Protein AF-F0R8J5-F1 (afdb_monomer)

Nearest PDB structures (foldseek):
  7b5h-assembly1_AM  TM=4.298E-01  e=2.338E+00  Nostoc sp. PCC 7120 = FACHB-418
  7adz-assembly1_1a  TM=3.216E-01  e=2.833E+00  Algoriphagus machipongonensis
  4hj3-assembly1_A  TM=2.477E-01  e=6.110E+00  Cereibacter sphaeroides ATCC 17025

Sequence (167 aa):
MIYVFRTEKLYTTTNTELLKKRKNYIVVDATGTKYVETGAHKVKWQGIFGYFTGMQGRVISIEYEYKDNPEPFPLQKLQELITERYPKTRWFKEESWESVDEFRQAIFACKTFEEVADILMPRPQTAGERIKKWFHPTRKELKFRIGFIVFLILYLLACYWIFGLES

Foldseek 3Di:
DEEEAADCVVVFKAFPVVQVVDDFYWYAYQQQWIWTFPHKDFDAWDDDADPDPPHHHTMTTIDTDTPPDTDRHDLVVVLVVCLVPVCVDPVVVVVPDPDSVVLSVQSVPDPTSNSNNVSVDDDPQDPVNVVVCVVVPDPVVVVVVVVVVVVVVVVVVVVCVVPVVVD

Secondary structure (DSSP, 8-state):
-EEEES-GGGGSEEEHHHHHH----EEEETTSEEEEEEEEEEEEE-SSTT-STT--S-EEEEEEEE-S--EEPPHHHHHHHHHHHGGGSHHHHHTT-S-HHHHHHHHHH--SHHHHHHHHSPP---HHHHHHHHHS--HHHHHHHHHHHHHHHHHHHHHHHHHSS--

Organism: Phocaeicola salanitronis (strain DSM 18170 / JCM 13657 / CCUG 60908 / BL78) (NCBI:txid667015)

pLDDT: mean 71.12, std 13.35, range [38.59, 90.06]

Structure (mmCIF, N/CA/C/O backbone):
data_AF-F0R8J5-F1
#
_entry.id   AF-F0R8J5-F1
#
loop_
_atom_site.group_PDB
_atom_site.id
_atom_site.type_symbol
_atom_site.label_atom_id
_atom_site.label_alt_id
_atom_site.label_comp_id
_atom_site.label_asym_id
_atom_site.label_entity_id
_atom_site.label_seq_id
_atom_site.pdbx_PDB_ins_code
_atom_site.Cartn_x
_atom_site.Cartn_y
_atom_site.Cartn_z
_atom_site.occupancy
_atom_site.B_iso_or_equiv
_atom_site.auth_seq_id
_atom_site.auth_comp_id
_atom_site.auth_asym_id
_atom_site.auth_atom_id
_atom_site.pdbx_PDB_model_num
ATOM 1 N N . MET A 1 1 ? -0.312 -8.571 6.432 1.00 58.50 1 MET A N 1
ATOM 2 C CA . MET A 1 1 ? -0.006 -7.135 6.197 1.00 58.50 1 MET A CA 1
ATOM 3 C C . MET A 1 1 ? -1.334 -6.403 6.042 1.00 58.50 1 MET A C 1
ATOM 5 O O . MET A 1 1 ? -2.274 -7.056 5.604 1.00 58.50 1 MET A O 1
ATOM 9 N N . ILE A 1 2 ? -1.434 -5.124 6.416 1.00 61.53 2 ILE A N 1
ATOM 10 C CA . ILE A 1 2 ? -2.642 -4.324 6.151 1.00 61.53 2 ILE A CA 1
ATOM 11 C C . ILE A 1 2 ? -2.388 -3.519 4.888 1.00 61.53 2 ILE A C 1
ATOM 13 O O . ILE A 1 2 ? -1.358 -2.854 4.798 1.00 61.53 2 ILE A O 1
ATOM 17 N N . TYR A 1 3 ? -3.281 -3.647 3.915 1.00 63.25 3 TYR A N 1
ATOM 18 C CA . TYR A 1 3 ? -3.232 -2.892 2.670 1.00 63.25 3 TYR A CA 1
ATOM 19 C C . TYR A 1 3 ? -4.483 -2.032 2.567 1.00 63.25 3 TYR A C 1
ATOM 21 O O . TYR A 1 3 ? -5.592 -2.536 2.733 1.00 63.25 3 TYR A O 1
ATOM 29 N N . VAL A 1 4 ? -4.280 -0.748 2.289 1.00 59.09 4 VAL A N 1
ATOM 30 C CA . VAL A 1 4 ? -5.355 0.201 2.004 1.00 59.09 4 VAL A CA 1
ATOM 31 C C . VAL A 1 4 ? -5.345 0.465 0.510 1.00 59.09 4 VAL A C 1
ATOM 33 O O . VAL A 1 4 ? -4.276 0.747 -0.039 1.00 59.09 4 VAL A O 1
ATOM 36 N N . PHE A 1 5 ? -6.495 0.354 -0.161 1.00 62.06 5 PHE A N 1
ATOM 37 C CA . PHE A 1 5 ? -6.582 0.752 -1.563 1.00 62.06 5 PHE A CA 1
ATOM 38 C C . PHE A 1 5 ? -7.826 1.563 -1.931 1.00 62.06 5 PHE A C 1
ATOM 40 O O . PHE A 1 5 ? -8.908 1.375 -1.391 1.00 62.06 5 PHE A O 1
ATOM 47 N N . ARG A 1 6 ? -7.645 2.445 -2.921 1.00 46.88 6 ARG A N 1
ATOM 48 C CA . ARG A 1 6 ? -8.650 3.334 -3.504 1.00 46.88 6 ARG A CA 1
ATOM 49 C C . ARG A 1 6 ? -9.495 2.661 -4.584 1.00 46.88 6 ARG A C 1
ATOM 51 O O . ARG A 1 6 ? -10.665 2.981 -4.744 1.00 46.88 6 ARG A O 1
ATOM 58 N N . THR A 1 7 ? -8.919 1.744 -5.362 1.00 44.69 7 THR A N 1
ATOM 59 C CA . THR A 1 7 ? -9.641 1.038 -6.433 1.00 44.69 7 THR A CA 1
ATOM 60 C C . THR A 1 7 ? -9.068 -0.363 -6.621 1.00 44.69 7 THR A C 1
ATOM 62 O O . THR A 1 7 ? -7.860 -0.519 -6.803 1.00 44.69 7 THR A O 1
ATOM 65 N N . GLU A 1 8 ? -9.941 -1.372 -6.635 1.00 48.72 8 GLU A N 1
ATOM 66 C CA . GLU A 1 8 ? -9.607 -2.804 -6.745 1.00 48.72 8 GLU A CA 1
ATOM 67 C C . GLU A 1 8 ? -8.687 -3.121 -7.939 1.00 48.72 8 GLU A C 1
ATOM 69 O O . GLU A 1 8 ? -7.794 -3.964 -7.863 1.00 48.72 8 GLU A O 1
ATOM 74 N N . LYS A 1 9 ? -8.824 -2.352 -9.028 1.00 43.41 9 LYS A N 1
ATOM 75 C CA . LYS A 1 9 ? -8.068 -2.509 -10.278 1.00 43.41 9 LYS A CA 1
ATOM 76 C C . LYS A 1 9 ? -6.545 -2.468 -10.087 1.00 43.41 9 LYS A C 1
ATOM 78 O O . LYS A 1 9 ? -5.836 -3.184 -10.793 1.00 43.41 9 LYS A O 1
ATOM 83 N N . LEU A 1 10 ? -6.043 -1.692 -9.120 1.00 48.47 10 LEU A N 1
ATOM 84 C CA . LEU A 1 10 ? -4.608 -1.591 -8.804 1.00 48.47 10 LEU A CA 1
ATOM 85 C C . LEU A 1 10 ? -4.061 -2.831 -8.078 1.00 48.47 10 LEU A C 1
ATOM 87 O O . LEU A 1 10 ? -2.849 -3.029 -8.036 1.00 48.47 10 LEU A O 1
ATOM 91 N N . TYR A 1 11 ? -4.937 -3.677 -7.534 1.00 58.94 11 TYR A N 1
ATOM 92 C CA . TYR A 1 11 ? -4.568 -4.868 -6.770 1.00 58.94 11 TYR A CA 1
ATOM 93 C C . TYR A 1 11 ? -4.552 -6.149 -7.616 1.00 58.94 11 TYR A C 1
ATOM 95 O O . TYR A 1 11 ? -4.054 -7.180 -7.169 1.00 58.94 11 TYR A O 1
ATOM 103 N N . THR A 1 12 ? -5.047 -6.083 -8.855 1.00 62.44 12 THR A N 1
ATOM 104 C CA . THR A 1 12 ? -5.226 -7.245 -9.745 1.00 62.44 12 THR A CA 1
ATOM 105 C C . THR A 1 12 ? -3.934 -7.781 -10.362 1.00 62.44 12 THR A C 1
ATOM 107 O O . THR A 1 12 ? -3.980 -8.797 -11.049 1.00 62.44 12 THR A O 1
ATOM 110 N N . THR A 1 13 ? -2.782 -7.146 -10.120 1.00 63.78 13 THR A N 1
ATOM 111 C CA . THR A 1 13 ? -1.496 -7.504 -10.735 1.00 63.78 13 THR A CA 1
ATOM 112 C C . THR A 1 13 ? -0.398 -7.663 -9.681 1.00 63.78 13 THR A C 1
ATOM 114 O O . THR A 1 13 ? -0.152 -6.765 -8.880 1.00 63.78 13 THR A O 1
ATOM 117 N N . THR A 1 14 ? 0.308 -8.796 -9.687 1.00 67.44 14 THR A N 1
ATOM 118 C CA . THR A 1 14 ? 1.494 -9.031 -8.837 1.00 67.44 14 THR A CA 1
ATOM 119 C C . THR A 1 14 ? 2.463 -10.010 -9.513 1.00 67.44 14 THR A C 1
ATOM 121 O O . THR A 1 14 ? 2.280 -10.329 -10.685 1.00 67.44 14 THR A O 1
ATOM 124 N N . ASN A 1 15 ? 3.511 -10.489 -8.834 1.00 69.38 15 ASN A N 1
ATOM 125 C CA . ASN A 1 15 ? 4.411 -11.518 -9.367 1.00 69.38 15 ASN A CA 1
ATOM 126 C C . ASN A 1 15 ? 4.189 -12.900 -8.714 1.00 69.38 15 ASN A C 1
ATOM 128 O O . ASN A 1 15 ? 3.593 -13.050 -7.644 1.00 69.38 15 ASN A O 1
ATOM 132 N N . THR A 1 16 ? 4.732 -13.939 -9.344 1.00 69.81 16 THR A N 1
ATOM 133 C CA . THR A 1 16 ? 4.629 -15.320 -8.841 1.00 69.81 16 THR A CA 1
ATOM 134 C C . THR A 1 16 ? 5.299 -15.552 -7.482 1.00 69.81 16 THR A C 1
ATOM 136 O O . THR A 1 16 ? 4.926 -16.484 -6.775 1.00 69.81 16 THR A O 1
ATOM 139 N N . GLU A 1 17 ? 6.302 -14.753 -7.107 1.00 71.06 17 GLU A N 1
ATOM 140 C CA . GLU A 1 17 ? 7.015 -14.921 -5.833 1.00 71.06 17 GLU A CA 1
ATOM 141 C C . GLU A 1 17 ? 6.262 -14.323 -4.642 1.00 71.06 17 GLU A C 1
ATOM 143 O O . GLU A 1 17 ? 6.206 -14.937 -3.575 1.00 71.06 17 GLU A O 1
ATOM 148 N N . LEU A 1 18 ? 5.667 -13.144 -4.822 1.00 71.69 18 LEU A N 1
ATOM 149 C CA . LEU A 1 18 ? 4.861 -12.462 -3.816 1.00 71.69 18 LEU A CA 1
ATOM 150 C C . LEU A 1 18 ? 3.591 -13.255 -3.535 1.00 71.69 18 LEU A C 1
ATOM 152 O O . LEU A 1 18 ? 3.240 -13.398 -2.368 1.00 71.69 18 LEU A O 1
ATOM 156 N N . LEU A 1 19 ? 2.978 -13.860 -4.562 1.00 74.88 19 LEU A N 1
ATOM 157 C CA . LEU A 1 19 ? 1.834 -14.754 -4.376 1.00 74.88 19 LEU A CA 1
ATOM 158 C C . LEU A 1 19 ? 2.159 -15.920 -3.426 1.00 74.88 19 LEU A C 1
ATOM 160 O O . LEU A 1 19 ? 1.388 -16.201 -2.517 1.00 74.88 19 LEU A O 1
ATOM 164 N N . LYS A 1 20 ? 3.334 -16.553 -3.562 1.00 73.88 20 LYS A N 1
ATOM 165 C CA . LYS A 1 20 ? 3.753 -17.667 -2.685 1.00 73.88 20 LYS A CA 1
ATOM 166 C C . LYS A 1 20 ? 4.017 -17.246 -1.238 1.00 73.88 20 LYS A C 1
ATOM 168 O O . LYS A 1 20 ? 3.861 -18.052 -0.324 1.00 73.88 20 LYS A O 1
ATOM 173 N N . LYS A 1 21 ? 4.476 -16.011 -1.024 1.00 71.06 21 LYS A N 1
ATOM 174 C CA . LYS A 1 21 ? 4.800 -15.472 0.309 1.00 71.06 21 LYS A CA 1
ATOM 175 C C . LYS A 1 21 ? 3.582 -14.862 1.011 1.00 71.06 21 LYS A C 1
ATOM 177 O O . LYS A 1 21 ? 3.676 -14.499 2.183 1.00 71.06 21 LYS A O 1
ATOM 182 N N . ARG A 1 22 ? 2.454 -14.741 0.311 1.00 68.75 22 ARG A N 1
ATOM 183 C CA . ARG A 1 22 ? 1.244 -14.092 0.807 1.00 68.75 22 ARG A CA 1
ATOM 184 C C . ARG A 1 22 ? 0.471 -15.012 1.748 1.00 68.75 22 ARG A C 1
ATOM 186 O O . ARG A 1 22 ? 0.187 -16.153 1.405 1.00 68.75 22 ARG A O 1
ATOM 193 N N . LYS A 1 23 ? 0.134 -14.515 2.940 1.00 67.00 23 LYS A N 1
ATOM 194 C CA . LYS A 1 23 ? -0.734 -15.181 3.922 1.00 67.00 23 LYS A CA 1
ATOM 195 C C . LYS A 1 23 ? -1.555 -14.150 4.696 1.00 67.00 23 LYS A C 1
ATOM 197 O O . LYS A 1 23 ? -0.97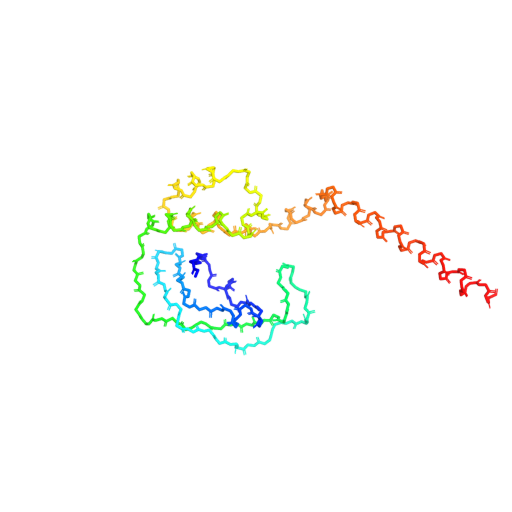4 -13.213 5.246 1.00 67.00 23 LYS A O 1
ATOM 202 N N . ASN A 1 24 ? -2.872 -14.357 4.765 1.00 66.38 24 ASN A N 1
ATOM 203 C CA . ASN A 1 24 ? -3.817 -13.683 5.668 1.00 66.38 24 ASN A CA 1
ATOM 204 C C . ASN A 1 24 ? -3.686 -12.151 5.683 1.00 66.38 24 ASN A C 1
ATOM 206 O O . ASN A 1 24 ? -3.345 -11.538 6.703 1.00 66.38 24 ASN A O 1
ATOM 210 N N . TYR A 1 25 ? -3.896 -11.523 4.530 1.00 73.31 25 TYR A N 1
ATOM 211 C CA . TYR A 1 25 ? -3.857 -10.070 4.421 1.00 73.31 25 TYR A CA 1
ATOM 212 C C . TYR A 1 25 ? -5.210 -9.493 4.829 1.00 73.31 25 TYR A C 1
ATOM 214 O O . TYR A 1 25 ? -6.266 -10.055 4.542 1.00 73.31 25 TYR A O 1
ATOM 222 N N . ILE A 1 26 ? -5.152 -8.372 5.543 1.00 74.69 26 ILE A N 1
ATOM 223 C CA . ILE A 1 26 ? -6.336 -7.583 5.863 1.00 74.69 26 ILE A CA 1
ATOM 224 C C . ILE A 1 26 ? -6.327 -6.429 4.879 1.00 74.69 26 ILE A C 1
ATOM 226 O O . ILE A 1 26 ? -5.368 -5.654 4.827 1.00 74.69 26 ILE A O 1
ATOM 230 N N . VAL A 1 27 ? -7.376 -6.354 4.085 1.00 76.00 27 VAL A N 1
ATOM 231 C CA . VAL A 1 27 ? -7.571 -5.304 3.102 1.00 76.00 27 VAL A CA 1
ATOM 232 C C . VAL A 1 27 ? -8.641 -4.379 3.648 1.00 76.00 27 VAL A C 1
ATOM 234 O O . VAL A 1 27 ? -9.684 -4.851 4.089 1.00 76.00 27 VAL A O 1
ATOM 237 N N . VAL A 1 28 ? -8.376 -3.078 3.651 1.00 77.75 28 VAL A N 1
ATOM 238 C CA . VAL A 1 28 ? -9.389 -2.073 3.980 1.00 77.75 28 VAL A CA 1
ATOM 239 C C . VAL A 1 28 ? -9.580 -1.198 2.753 1.00 77.75 28 VAL A C 1
ATOM 241 O O . VAL A 1 28 ? -8.608 -0.654 2.224 1.00 77.75 28 VAL A O 1
ATOM 244 N N . ASP A 1 29 ? -10.811 -1.115 2.264 1.00 75.69 29 ASP A N 1
ATOM 245 C CA . ASP A 1 29 ? -11.124 -0.244 1.137 1.00 75.69 29 ASP A CA 1
ATOM 246 C C . ASP A 1 29 ? -11.244 1.228 1.570 1.00 75.69 29 ASP A C 1
ATOM 248 O O . ASP A 1 29 ? -11.264 1.571 2.755 1.00 75.69 29 ASP A O 1
ATOM 252 N N . ALA A 1 30 ? -11.342 2.110 0.579 1.00 72.25 30 ALA A N 1
ATOM 253 C CA . ALA A 1 30 ? -11.557 3.541 0.771 1.00 72.25 30 ALA A CA 1
ATOM 254 C C . ALA A 1 30 ? -12.885 3.907 1.466 1.00 72.25 30 ALA A C 1
ATOM 256 O O . ALA A 1 30 ? -13.039 5.040 1.912 1.00 72.25 30 ALA A O 1
ATOM 257 N N . THR A 1 31 ? -13.832 2.975 1.589 1.00 76.06 31 THR A N 1
ATOM 258 C CA . THR A 1 31 ? -15.095 3.180 2.319 1.00 76.06 31 THR A CA 1
ATOM 259 C C . THR A 1 31 ? -14.988 2.794 3.796 1.00 76.06 31 THR A C 1
ATOM 261 O O . THR A 1 31 ? -15.898 3.072 4.575 1.00 76.06 31 THR A O 1
ATOM 264 N N . GLY A 1 32 ? -13.864 2.195 4.206 1.00 76.06 32 GLY A N 1
ATOM 265 C CA . GLY A 1 32 ? -13.655 1.676 5.556 1.00 76.06 32 GLY A CA 1
ATOM 266 C C . GLY A 1 32 ? -14.130 0.240 5.741 1.00 76.06 32 GLY A C 1
ATOM 267 O O . GLY A 1 32 ? -14.206 -0.239 6.874 1.00 76.06 32 GLY A O 1
ATOM 268 N N . THR A 1 33 ? -14.429 -0.469 4.655 1.00 81.69 33 THR A N 1
ATOM 269 C CA . THR A 1 33 ? -14.836 -1.869 4.703 1.00 81.69 33 THR A CA 1
ATOM 270 C C . THR A 1 33 ? -13.604 -2.760 4.754 1.00 81.69 33 THR A C 1
ATOM 272 O O . THR A 1 33 ? -12.704 -2.677 3.914 1.00 81.69 33 THR A O 1
ATOM 275 N N . LYS A 1 34 ? -13.548 -3.622 5.768 1.00 83.69 34 LYS A N 1
ATOM 276 C CA . LYS A 1 34 ? -12.494 -4.612 5.958 1.00 83.69 34 LYS A CA 1
ATOM 277 C C . LYS A 1 34 ? -12.878 -5.924 5.293 1.00 83.69 34 LYS A C 1
ATOM 279 O O . LYS A 1 34 ? -13.877 -6.549 5.640 1.00 83.69 34 LYS A O 1
ATOM 284 N N . TYR A 1 35 ? -11.966 -6.397 4.459 1.00 79.19 35 TYR A N 1
ATOM 285 C CA . TYR A 1 35 ? -11.980 -7.706 3.837 1.00 79.19 35 TYR A CA 1
ATOM 286 C C . TYR A 1 35 ? -10.812 -8.527 4.377 1.00 79.19 35 TYR A C 1
ATOM 288 O O . TYR A 1 35 ? -9.678 -8.051 4.507 1.00 79.19 35 TYR A O 1
ATOM 296 N N . VAL A 1 36 ? -11.091 -9.780 4.717 1.00 78.88 36 VAL A N 1
ATOM 297 C CA . VAL A 1 36 ? -10.060 -10.743 5.104 1.00 78.88 36 VAL A CA 1
ATOM 298 C C . VAL A 1 36 ? -9.821 -11.650 3.910 1.00 78.88 36 VAL A C 1
ATOM 300 O O . VAL A 1 36 ? -10.716 -12.398 3.527 1.00 78.88 36 VAL A O 1
ATOM 303 N N . GLU A 1 37 ? -8.624 -11.560 3.332 1.00 76.31 37 GLU A N 1
ATOM 304 C CA . GLU A 1 37 ? -8.198 -12.410 2.218 1.00 76.31 37 GLU A CA 1
ATOM 305 C C . GLU A 1 37 ? -8.046 -13.854 2.724 1.00 76.31 37 GLU A C 1
ATOM 307 O O . GLU A 1 37 ? -7.240 -14.121 3.624 1.00 76.31 37 GLU A O 1
ATOM 312 N N . THR A 1 38 ? -8.838 -14.773 2.171 1.00 77.81 38 THR A N 1
ATOM 313 C CA . THR A 1 38 ? -8.747 -16.221 2.428 1.00 77.81 38 THR A CA 1
ATOM 314 C C . THR A 1 38 ? -7.815 -16.904 1.443 1.00 77.81 38 THR A C 1
ATOM 316 O O . THR A 1 38 ? -7.168 -17.892 1.794 1.00 77.81 38 THR A O 1
ATOM 319 N N . GLY A 1 39 ? -7.698 -16.348 0.240 1.00 73.81 39 GLY A N 1
ATOM 320 C CA . GLY A 1 39 ? -6.884 -16.898 -0.825 1.00 73.81 39 GLY A CA 1
ATOM 321 C C . GLY A 1 39 ? -6.671 -15.901 -1.954 1.00 73.81 39 GLY A C 1
ATOM 322 O O . GLY A 1 39 ? -7.330 -14.868 -2.054 1.00 73.81 39 GLY A O 1
ATOM 323 N N . ALA A 1 40 ? -5.715 -16.231 -2.808 1.00 76.88 40 ALA A N 1
ATOM 324 C CA . ALA A 1 40 ? -5.454 -15.516 -4.039 1.00 76.88 40 ALA A CA 1
ATOM 325 C C . ALA A 1 40 ? -5.001 -16.527 -5.087 1.00 76.88 40 ALA A C 1
ATOM 327 O O . ALA A 1 40 ? -4.046 -17.279 -4.856 1.00 76.88 40 ALA A O 1
ATOM 328 N N . HIS A 1 41 ? -5.655 -16.539 -6.245 1.00 78.44 41 HIS A N 1
ATOM 329 C CA . HIS A 1 41 ? -5.305 -17.435 -7.342 1.00 78.44 41 HIS A CA 1
ATOM 330 C C . HIS A 1 41 ? -4.895 -16.660 -8.580 1.00 78.44 41 HIS A C 1
ATOM 332 O O . HIS A 1 41 ? -5.350 -15.559 -8.886 1.00 78.44 41 HIS A O 1
ATOM 338 N N . LYS A 1 42 ? -3.974 -17.268 -9.320 1.00 81.12 42 LYS A N 1
ATOM 339 C CA . LYS A 1 42 ? -3.519 -16.736 -10.593 1.00 81.12 42 LYS A CA 1
ATOM 340 C C . LYS A 1 42 ? -4.590 -16.980 -11.655 1.00 81.12 42 LYS A C 1
ATOM 342 O O . LYS A 1 42 ? -4.933 -18.128 -11.918 1.00 81.12 42 LYS A O 1
ATOM 347 N N . VAL A 1 43 ? -4.978 -15.916 -12.350 1.00 79.94 43 VAL A N 1
ATOM 348 C CA . VAL A 1 43 ? -5.970 -15.954 -13.436 1.00 79.94 43 VAL A CA 1
ATOM 349 C C . VAL A 1 43 ? -5.291 -15.985 -14.800 1.00 79.94 43 VAL A C 1
ATOM 351 O O . VAL A 1 43 ? -5.577 -16.831 -15.641 1.00 79.94 43 VAL A O 1
ATOM 354 N N . LYS A 1 44 ? -4.336 -15.077 -15.032 1.00 76.62 44 LYS A N 1
ATOM 355 C CA . LYS A 1 44 ? -3.645 -14.953 -16.326 1.00 76.62 44 LYS A CA 1
ATOM 356 C C . LYS A 1 44 ? -2.211 -14.471 -16.170 1.00 76.62 44 LYS A C 1
ATOM 358 O O . LYS A 1 44 ? -1.832 -13.889 -15.157 1.00 76.62 44 LYS A O 1
ATOM 363 N N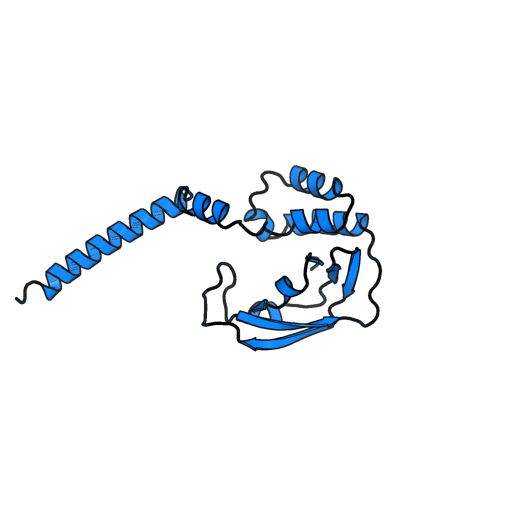 . TRP A 1 45 ? -1.399 -14.722 -17.189 1.00 70.94 45 TRP A N 1
ATOM 364 C CA . TRP A 1 45 ? -0.089 -14.089 -17.314 1.00 70.94 45 TRP A CA 1
ATOM 365 C C . TRP A 1 45 ? -0.253 -12.656 -17.823 1.00 70.94 45 TRP A C 1
ATOM 367 O O . TRP A 1 45 ? -1.061 -12.408 -18.718 1.00 70.94 45 TRP A O 1
ATOM 377 N N . GLN A 1 46 ? 0.522 -11.724 -17.275 1.00 62.78 46 GLN A N 1
ATOM 378 C CA . GLN A 1 46 ? 0.633 -10.368 -17.802 1.00 62.78 46 GLN A CA 1
ATOM 379 C C . GLN A 1 46 ? 2.087 -10.105 -18.202 1.00 62.78 46 GLN A C 1
ATOM 381 O O . GLN A 1 46 ? 2.971 -10.071 -17.359 1.00 62.78 46 GLN A O 1
ATOM 386 N N . GLY A 1 47 ? 2.330 -9.895 -19.496 1.00 56.78 47 GLY A N 1
ATOM 387 C CA . GLY A 1 47 ? 3.613 -9.409 -20.011 1.00 56.78 47 GLY A CA 1
ATOM 388 C C . GLY A 1 47 ? 4.771 -10.417 -20.064 1.00 56.78 47 GLY A C 1
ATOM 389 O O . GLY A 1 47 ? 4.657 -11.587 -19.697 1.00 56.78 47 GLY A O 1
ATOM 390 N N . ILE A 1 48 ? 5.900 -9.919 -20.575 1.00 51.41 48 ILE A N 1
ATOM 391 C CA . ILE A 1 48 ? 7.174 -10.630 -20.749 1.00 51.41 48 ILE A CA 1
ATOM 392 C C . ILE A 1 48 ? 8.026 -10.432 -19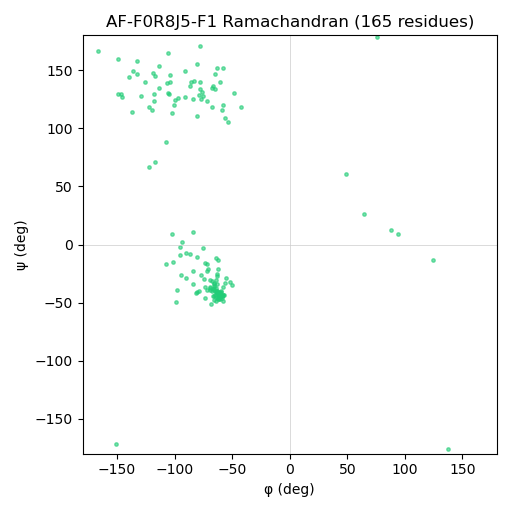.482 1.00 51.41 48 ILE A C 1
ATOM 394 O O . ILE A 1 48 ? 7.916 -9.417 -18.795 1.00 51.41 48 ILE A O 1
ATOM 398 N N . PHE A 1 49 ? 8.853 -11.426 -19.154 1.00 43.81 49 PHE A N 1
ATOM 399 C CA . PHE A 1 49 ? 9.742 -11.466 -17.989 1.00 43.81 49 PHE A CA 1
ATOM 400 C C . PHE A 1 49 ? 10.460 -10.120 -17.737 1.00 43.81 49 PHE A C 1
ATOM 402 O O . PHE A 1 49 ? 11.250 -9.678 -18.564 1.00 43.81 49 PHE A O 1
ATOM 409 N N . GLY A 1 50 ? 10.226 -9.492 -16.578 1.00 41.81 50 GLY A N 1
ATOM 410 C CA . GLY A 1 50 ? 11.158 -8.506 -16.016 1.00 41.81 50 GLY A CA 1
ATOM 411 C C . GLY A 1 50 ? 10.950 -7.015 -16.313 1.00 41.81 50 GLY A C 1
ATOM 412 O O . GLY A 1 50 ? 11.818 -6.244 -15.916 1.00 41.81 50 GLY A O 1
ATOM 413 N N . TYR A 1 51 ? 9.850 -6.562 -16.928 1.00 38.59 51 TYR A N 1
ATOM 414 C CA . TYR A 1 51 ? 9.661 -5.120 -17.187 1.00 38.59 51 TYR A CA 1
ATOM 415 C C . TYR A 1 51 ? 8.378 -4.531 -16.577 1.00 38.59 51 TYR A C 1
ATOM 417 O O . TYR A 1 51 ? 7.468 -4.087 -17.271 1.00 38.59 51 TYR A O 1
ATOM 425 N N . PHE A 1 52 ? 8.325 -4.493 -15.244 1.00 43.06 52 PHE A N 1
ATOM 426 C CA . PHE A 1 52 ? 7.561 -3.483 -14.509 1.00 43.06 52 PHE A CA 1
ATOM 427 C C . PHE A 1 52 ? 8.439 -3.012 -13.347 1.00 43.06 52 PHE A C 1
ATOM 429 O O . PHE A 1 52 ? 8.834 -3.805 -12.490 1.00 43.06 52 PHE A O 1
ATOM 436 N N . THR A 1 53 ? 8.843 -1.744 -13.389 1.00 41.75 53 THR A N 1
ATOM 437 C CA . THR A 1 53 ? 9.826 -1.136 -12.482 1.00 41.75 53 THR A CA 1
ATOM 438 C C . THR A 1 53 ? 9.432 -1.366 -11.021 1.00 41.75 53 THR A C 1
ATOM 440 O O . THR A 1 53 ? 8.504 -0.728 -10.534 1.00 41.75 53 THR A O 1
ATOM 443 N N . GLY A 1 54 ? 10.123 -2.283 -10.335 1.00 48.75 54 GLY A N 1
ATOM 444 C CA . GLY A 1 54 ? 9.977 -2.520 -8.892 1.00 48.75 54 GLY A CA 1
ATOM 445 C C . GLY A 1 54 ? 9.645 -3.954 -8.460 1.00 48.75 54 GLY A C 1
ATOM 446 O O . GLY A 1 54 ? 9.796 -4.256 -7.280 1.00 48.75 54 GLY A O 1
ATOM 447 N N . MET A 1 55 ? 9.244 -4.863 -9.362 1.00 50.81 55 MET A N 1
ATOM 448 C CA . MET A 1 55 ? 8.926 -6.256 -8.993 1.00 50.81 55 MET A CA 1
ATOM 449 C C . MET A 1 55 ? 9.780 -7.263 -9.771 1.00 50.81 55 MET A C 1
ATOM 451 O O . MET A 1 55 ? 9.716 -7.353 -10.993 1.00 50.81 55 MET A O 1
ATOM 455 N N . GLN A 1 56 ? 10.577 -8.054 -9.053 1.00 46.31 56 GLN A N 1
ATOM 456 C CA . GLN A 1 56 ? 11.438 -9.088 -9.631 1.00 46.31 56 GLN A CA 1
ATOM 457 C C . GLN A 1 56 ? 10.598 -10.345 -9.926 1.00 46.31 56 GLN A C 1
ATOM 459 O O . GLN A 1 56 ? 10.110 -10.974 -8.997 1.00 46.31 56 GLN A O 1
ATOM 464 N N . GLY A 1 57 ? 10.354 -10.707 -11.191 1.00 55.25 57 GLY A N 1
ATOM 465 C CA . GLY A 1 57 ? 9.648 -11.950 -11.557 1.00 55.25 57 GLY A CA 1
ATOM 466 C C . GLY A 1 57 ? 8.617 -11.808 -12.684 1.00 55.25 57 GLY A C 1
ATOM 467 O O . GLY A 1 57 ? 8.477 -10.752 -13.297 1.00 55.25 57 GLY A O 1
ATOM 468 N N . ARG A 1 58 ? 7.895 -12.901 -12.982 1.00 59.97 58 ARG A N 1
ATOM 469 C CA . ARG A 1 58 ? 6.818 -12.913 -13.988 1.00 59.97 58 ARG A CA 1
ATOM 470 C C . ARG A 1 58 ? 5.566 -12.257 -13.421 1.00 59.97 58 ARG A C 1
ATOM 472 O O . ARG A 1 58 ? 5.077 -12.689 -12.376 1.00 59.97 58 ARG A O 1
ATOM 479 N N . VAL A 1 59 ? 5.056 -11.258 -14.129 1.00 66.81 59 VAL A N 1
ATOM 480 C CA . VAL A 1 59 ? 3.848 -10.533 -13.745 1.00 66.81 59 VAL A CA 1
ATOM 481 C C . VAL A 1 59 ? 2.617 -11.379 -14.096 1.00 66.81 59 VAL A C 1
ATOM 483 O O . VAL A 1 59 ? 2.528 -12.015 -15.150 1.00 66.81 59 VAL A O 1
ATOM 486 N N . ILE A 1 60 ? 1.687 -11.465 -13.155 1.00 71.69 60 ILE A N 1
ATOM 487 C CA . ILE A 1 60 ? 0.467 -12.262 -13.232 1.00 71.69 60 ILE A CA 1
ATOM 488 C C . ILE A 1 60 ? -0.717 -11.416 -12.794 1.00 71.69 60 ILE A C 1
ATOM 490 O O . ILE A 1 60 ? -0.587 -10.581 -11.898 1.00 71.69 60 ILE A O 1
ATOM 494 N N . SER A 1 61 ? -1.873 -11.667 -13.401 1.00 73.75 61 SER A N 1
ATOM 495 C CA . SER A 1 61 ? -3.127 -11.197 -12.834 1.00 73.75 61 SER A CA 1
ATOM 496 C C . SER A 1 61 ? -3.653 -12.192 -11.815 1.00 73.75 61 SER A C 1
ATOM 498 O O . SER A 1 61 ? -3.582 -13.408 -12.030 1.00 73.75 61 SER A O 1
ATOM 500 N N . ILE A 1 62 ? -4.179 -11.649 -10.729 1.00 74.88 62 ILE A N 1
ATOM 501 C CA . ILE A 1 62 ? -4.685 -12.385 -9.581 1.00 74.88 62 ILE A CA 1
ATOM 502 C C . ILE A 1 62 ? -6.112 -11.952 -9.297 1.00 74.88 62 ILE A C 1
ATOM 504 O O . ILE A 1 62 ? -6.421 -10.762 -9.351 1.00 74.88 62 ILE A O 1
ATOM 508 N N . GLU A 1 63 ? -6.933 -12.935 -8.963 1.00 77.12 63 GLU A N 1
ATOM 509 C CA . GLU A 1 63 ? -8.215 -12.743 -8.303 1.00 77.12 63 GLU A CA 1
ATOM 510 C C . GLU A 1 63 ? -8.074 -13.123 -6.834 1.00 77.12 63 GLU A C 1
ATOM 512 O O . GLU A 1 63 ? -7.290 -14.005 -6.467 1.00 77.12 63 GLU A O 1
ATOM 517 N N . TYR A 1 64 ? -8.812 -12.403 -6.001 1.00 75.75 64 TYR A N 1
ATOM 518 C CA . TYR A 1 64 ? -8.791 -12.568 -4.561 1.00 75.75 64 TYR A CA 1
ATOM 519 C C . TYR A 1 64 ? -10.059 -13.251 -4.101 1.00 75.75 64 TYR A C 1
ATOM 521 O O . TYR A 1 64 ? -11.156 -12.913 -4.540 1.00 75.75 64 TYR A O 1
ATOM 529 N N . GLU A 1 65 ? -9.886 -14.167 -3.164 1.00 77.94 65 GLU A N 1
ATOM 530 C CA . GLU A 1 65 ? -10.975 -14.722 -2.389 1.00 77.94 65 GLU A CA 1
ATOM 531 C C . GLU A 1 65 ? -10.994 -14.007 -1.041 1.00 77.94 65 GLU A C 1
ATOM 533 O O . GLU A 1 65 ? -9.992 -13.954 -0.314 1.00 77.94 65 GLU A O 1
ATOM 538 N N . TYR A 1 66 ? -12.146 -13.432 -0.719 1.00 77.38 66 TYR A N 1
ATOM 539 C CA . TYR A 1 66 ? -12.396 -12.767 0.548 1.00 77.38 66 TYR A CA 1
ATOM 540 C C . TYR A 1 66 ? -13.435 -13.556 1.334 1.00 77.38 66 TYR A C 1
ATOM 542 O O . TYR A 1 66 ? -14.278 -14.236 0.757 1.00 77.38 66 TYR A O 1
ATOM 550 N N . LYS A 1 67 ? -13.404 -13.443 2.664 1.00 80.19 67 LYS A N 1
ATOM 551 C CA . LYS A 1 67 ? -14.520 -13.932 3.482 1.00 80.19 67 LYS A CA 1
ATOM 552 C C . L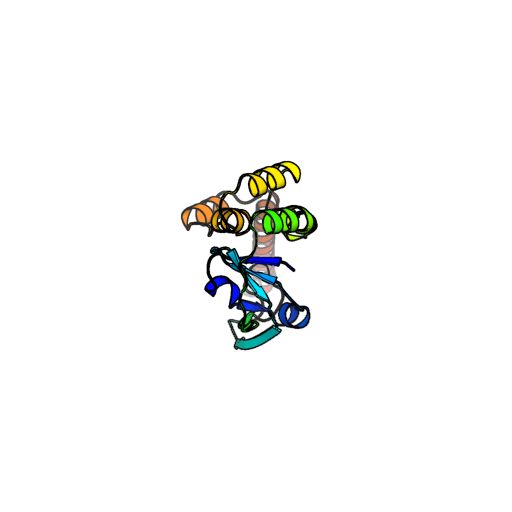YS A 1 67 ? -15.815 -13.205 3.113 1.00 80.19 67 LYS A C 1
ATOM 554 O O . LYS A 1 67 ? -15.811 -11.982 3.009 1.00 80.19 67 LYS A O 1
ATOM 559 N N . ASP A 1 68 ? -16.914 -13.954 3.071 1.00 73.38 68 ASP A N 1
ATOM 560 C CA . ASP A 1 68 ? -18.250 -13.462 2.696 1.00 73.38 68 ASP A CA 1
ATOM 561 C C . ASP A 1 68 ? -18.841 -12.404 3.648 1.00 73.38 68 ASP A C 1
ATOM 563 O O . ASP A 1 68 ? -19.823 -11.756 3.306 1.00 73.38 68 ASP A O 1
ATOM 567 N N . ASN A 1 69 ? -18.240 -12.196 4.827 1.00 77.50 69 ASN A N 1
ATOM 568 C CA . ASN A 1 69 ? -18.646 -11.170 5.791 1.00 77.50 69 ASN A CA 1
ATOM 569 C C . ASN A 1 69 ? -17.633 -10.014 5.831 1.00 77.50 69 ASN A C 1
ATOM 571 O O . ASN A 1 69 ? -16.700 -10.050 6.645 1.00 77.50 69 ASN A O 1
ATOM 575 N N . PRO A 1 70 ? -17.799 -8.988 4.977 1.00 75.94 70 PRO A N 1
ATOM 576 C CA . PRO A 1 70 ? -17.096 -7.727 5.138 1.00 75.94 70 PRO A CA 1
ATOM 577 C C . PRO A 1 70 ? -17.577 -7.012 6.406 1.00 75.94 70 PRO A C 1
ATOM 579 O O . PRO A 1 70 ? -18.771 -6.947 6.695 1.00 75.94 70 PRO A O 1
ATOM 582 N N . GLU A 1 71 ? -16.639 -6.463 7.172 1.00 83.56 71 GLU A N 1
ATOM 583 C CA . GLU A 1 71 ? -16.929 -5.764 8.429 1.00 83.56 71 GLU A CA 1
ATOM 584 C C . GLU A 1 71 ? -16.511 -4.295 8.323 1.00 83.56 71 GLU A C 1
ATOM 586 O O . GLU A 1 71 ? -15.468 -4.005 7.732 1.00 83.56 71 GLU A O 1
ATOM 591 N N . PRO A 1 72 ? -17.240 -3.350 8.939 1.00 84.06 72 PRO A N 1
ATOM 592 C CA . PRO A 1 72 ? -16.755 -1.984 9.058 1.00 84.06 72 PRO A CA 1
ATOM 593 C C . PRO A 1 72 ? -15.499 -1.951 9.937 1.00 84.06 72 PRO A C 1
ATOM 595 O O . PRO A 1 72 ? -15.440 -2.558 11.011 1.00 84.06 72 PRO A O 1
ATOM 598 N N . PHE A 1 73 ? -14.477 -1.233 9.485 1.00 83.56 73 PHE A N 1
ATOM 599 C CA . PHE A 1 73 ? -13.236 -1.045 10.220 1.00 83.56 73 PHE A CA 1
ATOM 600 C C . PHE A 1 73 ? -13.192 0.357 10.835 1.00 83.56 73 PHE A C 1
ATOM 602 O O . PHE A 1 73 ? -13.584 1.313 10.177 1.00 83.56 73 PHE A O 1
ATOM 609 N N . PRO A 1 74 ? -12.708 0.530 12.076 1.00 88.00 74 PRO A N 1
ATOM 610 C CA . PRO A 1 74 ? -12.558 1.859 12.654 1.00 88.00 74 PRO A CA 1
ATOM 611 C C . PRO A 1 74 ? -11.335 2.580 12.073 1.00 88.00 74 PRO A C 1
ATOM 613 O O . PRO A 1 74 ? -10.231 2.029 12.063 1.00 88.00 74 PRO A O 1
ATOM 616 N N . LEU A 1 75 ? -11.519 3.835 11.649 1.00 87.31 75 LEU A N 1
ATOM 617 C CA . LEU A 1 75 ? -10.465 4.654 11.034 1.00 87.31 75 LEU A CA 1
ATOM 618 C C . LEU A 1 75 ? -9.262 4.823 11.965 1.00 87.31 75 LEU A C 1
ATOM 620 O O . LEU A 1 75 ? -8.127 4.608 11.553 1.00 87.31 75 LEU A O 1
ATOM 624 N N . GLN A 1 76 ? -9.519 5.107 13.242 1.00 88.56 76 GLN A N 1
ATOM 625 C CA . GLN A 1 76 ? -8.476 5.289 14.250 1.00 88.56 76 GLN A CA 1
ATOM 626 C C . GLN A 1 76 ? -7.577 4.052 14.380 1.00 88.56 76 GLN A C 1
ATOM 628 O O . GLN A 1 76 ? -6.353 4.150 14.370 1.00 88.56 76 GLN A O 1
ATOM 633 N N . LYS A 1 77 ? -8.183 2.861 14.387 1.00 87.50 77 LYS A N 1
ATOM 634 C CA . LYS A 1 77 ? -7.447 1.594 14.442 1.00 87.50 77 LYS A CA 1
ATOM 635 C C . LYS A 1 77 ? -6.620 1.363 13.179 1.00 87.50 77 LYS A C 1
ATOM 637 O O . LYS A 1 77 ? -5.541 0.780 13.248 1.00 87.50 77 LYS A O 1
ATOM 642 N N . LEU A 1 78 ? -7.109 1.804 12.018 1.00 85.94 78 LEU A N 1
ATOM 643 C CA . LEU A 1 78 ? -6.345 1.746 10.773 1.00 85.94 78 LEU A CA 1
ATOM 644 C C . LEU A 1 78 ? -5.124 2.666 10.833 1.00 85.94 78 LEU A C 1
ATOM 646 O O . LEU A 1 78 ? -4.020 2.223 10.517 1.00 85.94 78 LEU A O 1
ATOM 650 N N . GLN A 1 79 ? -5.315 3.908 11.279 1.00 88.00 79 GLN A N 1
ATOM 651 C CA . GLN A 1 79 ? -4.251 4.899 11.434 1.00 88.00 79 GLN A CA 1
ATOM 652 C C . GLN A 1 79 ? -3.157 4.399 12.385 1.00 88.00 79 GLN A C 1
ATOM 654 O O . GLN A 1 79 ? -1.978 4.437 12.034 1.00 88.00 79 GLN A O 1
ATOM 659 N N . GLU A 1 80 ? -3.526 3.843 13.540 1.00 88.69 80 GLU A N 1
ATOM 660 C CA . GLU A 1 80 ? -2.585 3.231 14.490 1.00 88.69 80 GLU A CA 1
ATOM 661 C C . GLU A 1 80 ? -1.773 2.098 13.847 1.00 88.69 80 GLU A C 1
ATOM 663 O O . GLU A 1 80 ? -0.544 2.072 13.913 1.00 88.69 80 GLU A O 1
ATOM 668 N N . LEU A 1 81 ? -2.443 1.179 13.150 1.00 86.00 81 LEU A N 1
ATOM 669 C CA . LEU A 1 81 ? -1.772 0.039 12.528 1.00 86.00 81 LEU A CA 1
ATOM 670 C C . LEU A 1 81 ? -0.818 0.461 11.401 1.00 86.00 81 LEU A C 1
ATOM 672 O O . LEU A 1 81 ? 0.254 -0.134 11.246 1.00 86.00 81 LEU A O 1
ATOM 676 N N . ILE A 1 82 ? -1.188 1.480 10.623 1.00 84.69 82 ILE A N 1
ATOM 677 C CA . ILE A 1 82 ? -0.345 2.046 9.563 1.00 84.69 82 ILE A CA 1
ATOM 678 C C . ILE A 1 82 ? 0.862 2.753 10.173 1.00 84.69 82 ILE A C 1
ATOM 680 O O . ILE A 1 82 ? 1.996 2.458 9.799 1.00 84.69 82 ILE A O 1
ATOM 684 N N . THR A 1 83 ? 0.641 3.649 11.130 1.00 86.31 83 THR A N 1
ATOM 685 C CA . THR A 1 83 ? 1.709 4.433 11.766 1.00 86.31 83 THR A CA 1
ATOM 686 C C . THR A 1 83 ? 2.710 3.574 12.535 1.00 86.31 83 THR A C 1
ATOM 688 O O . THR A 1 83 ? 3.885 3.940 12.642 1.00 86.31 83 THR A O 1
ATOM 691 N N . GLU A 1 84 ? 2.288 2.412 13.033 1.00 86.31 84 GLU A N 1
ATOM 692 C CA . GLU A 1 84 ? 3.166 1.467 13.718 1.00 86.31 84 GLU A CA 1
ATOM 693 C C . GLU A 1 84 ? 3.975 0.584 12.750 1.00 86.31 84 GLU A C 1
ATOM 695 O O . GLU A 1 84 ? 5.158 0.306 12.985 1.00 86.31 84 GLU A O 1
ATOM 700 N N . ARG A 1 85 ? 3.345 0.103 11.669 1.00 80.38 85 ARG A N 1
ATOM 701 C CA . ARG A 1 85 ? 3.942 -0.908 10.779 1.00 80.38 85 ARG A CA 1
ATOM 702 C C . ARG A 1 85 ? 4.588 -0.327 9.529 1.00 80.38 85 ARG A C 1
ATOM 704 O O . ARG A 1 85 ? 5.639 -0.827 9.131 1.00 80.38 85 ARG A O 1
ATOM 711 N N . TYR A 1 86 ? 3.990 0.690 8.911 1.00 79.44 86 TYR A N 1
ATOM 712 C CA . TYR A 1 86 ? 4.444 1.240 7.630 1.00 79.44 86 TYR A CA 1
ATOM 713 C C . TYR A 1 86 ? 5.883 1.777 7.684 1.00 79.44 86 TYR A C 1
ATOM 715 O O . TYR A 1 86 ? 6.677 1.370 6.831 1.00 79.44 86 TYR A O 1
ATOM 723 N N . PRO A 1 87 ? 6.300 2.536 8.723 1.00 81.12 87 PRO A N 1
ATOM 724 C CA . PRO A 1 87 ? 7.675 3.036 8.821 1.00 81.12 87 PRO A CA 1
ATOM 725 C C . PRO A 1 87 ? 8.750 1.944 8.920 1.00 81.12 87 PRO A C 1
ATOM 727 O O . PRO A 1 87 ? 9.916 2.176 8.608 1.00 81.12 87 PRO A O 1
ATOM 730 N N . LYS A 1 88 ? 8.373 0.728 9.343 1.00 80.50 88 LYS A N 1
ATOM 731 C CA . LYS A 1 88 ? 9.278 -0.432 9.438 1.00 80.50 88 LYS A CA 1
ATOM 732 C C . LYS A 1 88 ? 9.487 -1.120 8.082 1.00 80.50 88 LYS A C 1
ATOM 734 O O . LYS A 1 88 ? 10.344 -1.996 7.962 1.00 80.50 88 LYS A O 1
ATOM 739 N N . THR A 1 89 ? 8.698 -0.771 7.065 1.00 71.31 89 THR A N 1
ATOM 740 C CA . THR A 1 89 ? 8.781 -1.385 5.737 1.00 71.31 89 THR A CA 1
ATOM 741 C C . THR A 1 89 ? 9.918 -0.792 4.909 1.00 71.31 89 THR A C 1
ATOM 743 O O . THR A 1 89 ? 10.341 0.346 5.099 1.00 71.31 89 THR A O 1
ATOM 746 N N . ARG A 1 90 ? 10.417 -1.569 3.940 1.00 64.75 90 ARG A N 1
ATOM 747 C CA . ARG A 1 90 ? 11.406 -1.079 2.971 1.00 64.75 90 ARG A CA 1
ATOM 748 C C . ARG A 1 90 ? 10.848 0.054 2.096 1.00 64.75 90 ARG A C 1
ATOM 750 O O . ARG A 1 90 ? 11.596 0.965 1.774 1.00 64.75 9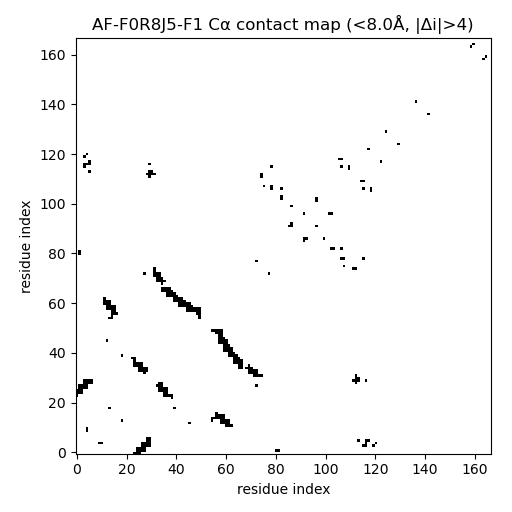0 ARG A O 1
ATOM 757 N N . TRP A 1 91 ? 9.552 0.012 1.781 1.00 64.38 91 TRP A N 1
ATOM 758 C CA . TRP A 1 91 ? 8.856 1.006 0.959 1.00 64.38 91 TRP A CA 1
ATOM 759 C C . TRP A 1 91 ? 8.913 2.410 1.563 1.00 64.38 91 TRP A C 1
ATOM 761 O O . TRP A 1 91 ? 9.219 3.356 0.849 1.00 64.38 91 TRP A O 1
ATOM 771 N N . PHE A 1 92 ? 8.775 2.533 2.888 1.00 70.00 92 PHE A N 1
ATOM 772 C CA . PHE A 1 92 ? 8.897 3.822 3.577 1.00 70.00 92 PHE A CA 1
ATOM 773 C C . PHE A 1 92 ? 10.253 4.509 3.335 1.00 70.00 92 PHE A C 1
ATOM 775 O O . PHE A 1 92 ? 10.314 5.720 3.156 1.00 70.00 92 PHE A O 1
ATOM 782 N N . LYS A 1 93 ? 11.344 3.732 3.257 1.00 62.72 93 LYS A N 1
ATOM 783 C CA . LYS A 1 93 ? 12.689 4.262 2.962 1.00 62.72 93 LYS A CA 1
ATOM 784 C C . LYS A 1 93 ? 12.850 4.724 1.510 1.00 62.72 93 LYS A C 1
ATOM 786 O O . LYS A 1 93 ? 13.770 5.482 1.219 1.00 62.72 93 LYS A O 1
ATOM 791 N N . GLU A 1 94 ? 12.012 4.232 0.602 1.00 59.06 94 GLU A N 1
ATOM 792 C CA . GLU A 1 94 ? 12.057 4.538 -0.831 1.00 59.06 94 GLU A CA 1
ATOM 793 C C . GLU A 1 94 ? 11.108 5.704 -1.196 1.00 59.06 94 GLU A C 1
ATOM 795 O O . GLU A 1 94 ? 11.388 6.449 -2.135 1.00 59.06 94 GLU A O 1
ATOM 800 N N . GLU A 1 95 ? 10.038 5.924 -0.422 1.00 59.91 95 GLU A N 1
ATOM 801 C CA . GLU A 1 95 ? 8.968 6.905 -0.690 1.00 59.91 95 GLU A CA 1
ATOM 802 C C . GLU A 1 95 ? 9.235 8.350 -0.234 1.00 59.91 95 GLU A C 1
ATOM 804 O O . GLU A 1 95 ? 8.359 9.200 -0.347 1.00 59.91 95 GLU A O 1
ATOM 809 N N . SER A 1 96 ? 10.469 8.679 0.160 1.00 56.22 96 SER A N 1
ATOM 810 C CA . SER A 1 96 ? 10.919 10.071 0.361 1.00 56.22 96 SER A CA 1
ATOM 811 C C . SER A 1 96 ? 10.215 10.851 1.491 1.00 56.22 96 SER A C 1
ATOM 813 O O . SER A 1 96 ? 10.189 12.077 1.450 1.00 56.22 96 SER A O 1
ATOM 815 N N . TRP A 1 97 ? 9.682 10.177 2.517 1.00 67.69 97 TRP A N 1
ATOM 816 C CA . TRP A 1 97 ? 9.314 10.836 3.779 1.00 67.69 97 TRP A CA 1
ATOM 817 C C . TRP A 1 97 ? 10.587 11.216 4.548 1.00 67.69 97 TRP A C 1
ATOM 819 O O . TRP A 1 97 ? 11.419 10.349 4.821 1.00 67.69 97 TRP A O 1
ATOM 829 N N . GLU A 1 98 ? 10.753 12.499 4.888 1.00 66.56 98 GLU A N 1
ATOM 830 C CA . GLU A 1 98 ? 11.949 12.993 5.592 1.00 66.56 98 GLU A CA 1
ATOM 831 C C . GLU A 1 98 ? 11.957 12.599 7.078 1.00 66.56 98 GLU A C 1
ATOM 833 O O . GLU A 1 98 ? 13.022 12.357 7.650 1.00 66.56 98 GLU A O 1
ATOM 838 N N . SER A 1 99 ? 10.774 12.449 7.689 1.00 80.12 99 SER A N 1
ATOM 839 C CA . SER A 1 99 ? 10.612 12.060 9.092 1.00 80.12 99 SER A CA 1
ATOM 840 C C . SER A 1 99 ? 9.458 11.077 9.314 1.00 80.12 99 SER A C 1
ATOM 842 O O . SER A 1 99 ? 8.394 11.156 8.698 1.00 80.12 99 SER A O 1
ATOM 844 N N . VAL A 1 100 ? 9.654 10.151 10.261 1.00 83.88 100 VAL A N 1
ATOM 845 C CA . VAL A 1 100 ? 8.600 9.237 10.737 1.00 83.88 100 VAL A CA 1
ATOM 846 C C . VAL A 1 100 ? 7.497 10.003 11.463 1.00 83.88 100 VAL A C 1
ATOM 848 O O . VAL A 1 100 ? 6.328 9.640 11.348 1.00 83.88 100 VAL A O 1
ATOM 851 N N . ASP A 1 101 ? 7.846 11.056 12.199 1.00 86.25 101 ASP A N 1
ATOM 852 C CA . ASP A 1 101 ? 6.871 11.817 12.978 1.00 86.25 101 ASP A CA 1
ATOM 853 C C . ASP A 1 101 ? 5.983 12.683 12.079 1.00 86.25 101 ASP A C 1
ATOM 855 O O . ASP A 1 101 ? 4.777 12.748 12.306 1.00 86.25 101 ASP A O 1
ATOM 859 N N . GLU A 1 102 ? 6.534 13.243 10.999 1.00 85.19 102 GLU A N 1
ATOM 860 C CA . GLU A 1 102 ? 5.747 13.937 9.969 1.00 85.19 102 GLU A CA 1
ATOM 861 C C . GLU A 1 102 ? 4.754 12.990 9.293 1.00 85.19 102 GLU A C 1
ATOM 863 O O . GLU A 1 102 ? 3.574 13.315 9.160 1.00 85.19 102 GLU A O 1
ATOM 868 N N . PHE A 1 103 ? 5.197 11.779 8.940 1.00 86.00 103 PHE A N 1
ATOM 869 C CA . PHE A 1 103 ? 4.309 10.750 8.400 1.00 86.00 103 PHE A CA 1
ATOM 870 C C . PHE A 1 103 ? 3.184 10.397 9.383 1.00 86.00 103 PHE A C 1
ATOM 872 O O . PHE A 1 103 ? 2.018 10.308 8.996 1.00 86.00 103 PHE A O 1
ATOM 879 N N . ARG A 1 104 ? 3.508 10.224 10.671 1.00 89.31 104 ARG A N 1
ATOM 880 C CA . ARG A 1 104 ? 2.507 9.934 11.709 1.00 89.31 104 ARG A CA 1
ATOM 881 C C . ARG A 1 104 ? 1.480 11.048 11.827 1.00 89.31 104 ARG A C 1
ATOM 883 O O . ARG A 1 104 ? 0.286 10.758 11.846 1.00 89.31 104 ARG A O 1
ATOM 890 N N . GLN A 1 105 ? 1.931 12.298 11.877 1.00 88.06 105 GLN A N 1
ATOM 891 C CA . GLN A 1 105 ? 1.044 13.457 11.930 1.00 88.06 105 GLN A CA 1
ATOM 892 C C . GLN A 1 105 ? 0.143 13.528 10.695 1.00 88.06 105 GLN A C 1
ATOM 894 O O . GLN A 1 105 ? -1.060 13.720 10.845 1.00 88.06 105 GLN A O 1
ATOM 899 N N . ALA A 1 106 ? 0.689 13.298 9.498 1.00 88.06 106 ALA A N 1
ATOM 900 C CA . ALA A 1 106 ? -0.085 13.291 8.260 1.00 88.06 106 ALA A CA 1
ATOM 901 C C . ALA A 1 106 ? -1.176 12.204 8.263 1.00 88.06 106 ALA A C 1
ATOM 903 O O . ALA A 1 106 ? -2.324 12.478 7.913 1.00 88.06 106 ALA A O 1
ATOM 904 N N . ILE A 1 107 ? -0.855 10.991 8.729 1.00 88.56 107 ILE A N 1
ATOM 905 C CA . ILE A 1 107 ? -1.834 9.898 8.834 1.00 88.56 107 ILE A CA 1
ATOM 906 C C . ILE A 1 107 ? -2.916 10.207 9.876 1.00 88.56 107 ILE A C 1
ATOM 908 O O . ILE A 1 107 ? -4.095 9.994 9.594 1.00 88.56 107 ILE A O 1
ATOM 912 N N . PHE A 1 108 ? -2.557 10.720 11.057 1.00 89.00 108 PHE A N 1
ATOM 913 C CA . PHE A 1 108 ? -3.537 11.066 12.098 1.00 89.00 108 PHE A CA 1
ATOM 914 C C . PHE A 1 108 ? -4.376 12.306 11.764 1.00 89.00 108 PHE A C 1
ATOM 916 O O . PHE A 1 108 ? -5.484 12.440 12.276 1.00 89.00 10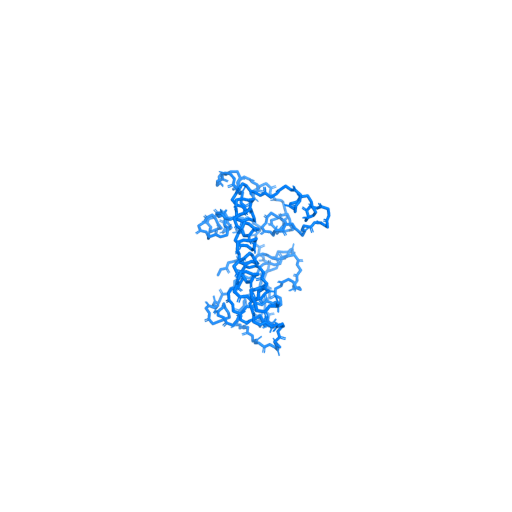8 PHE A O 1
ATOM 923 N N . ALA A 1 109 ? -3.890 13.190 10.890 1.00 90.06 109 ALA A N 1
ATOM 924 C CA . ALA A 1 109 ? -4.659 14.328 10.391 1.00 90.06 109 ALA A CA 1
ATOM 925 C C . ALA A 1 109 ? -5.779 13.920 9.415 1.00 90.06 109 ALA A C 1
ATOM 927 O O . ALA A 1 109 ? -6.692 14.713 9.178 1.00 90.06 109 ALA A O 1
ATOM 928 N N . CYS A 1 110 ? -5.730 12.699 8.869 1.00 87.25 110 CYS A N 1
ATOM 929 C CA . CYS A 1 110 ? -6.760 12.191 7.970 1.00 87.25 110 CYS A CA 1
ATOM 930 C C . CYS A 1 110 ? -8.091 11.987 8.702 1.00 87.25 110 CYS A C 1
ATOM 932 O O . CYS A 1 110 ? -8.151 11.389 9.780 1.00 87.25 110 CYS A O 1
ATOM 934 N N . LYS A 1 111 ? -9.174 12.433 8.073 1.00 89.06 111 LYS A N 1
ATOM 935 C CA . LYS A 1 111 ? -10.558 12.291 8.542 1.00 89.06 111 LYS A CA 1
ATOM 936 C C . LYS A 1 111 ? -11.305 11.173 7.826 1.00 89.06 111 LYS A C 1
ATOM 938 O O . LYS A 1 111 ? -12.364 10.759 8.293 1.00 89.06 111 LYS A O 1
ATOM 943 N N . THR A 1 112 ? -10.775 10.691 6.704 1.00 85.12 112 THR A N 1
ATOM 944 C CA . THR A 1 112 ? -11.404 9.651 5.883 1.00 85.12 112 THR A CA 1
ATOM 945 C C . THR A 1 112 ? -10.416 8.548 5.508 1.00 85.12 112 THR A C 1
ATOM 947 O O . THR A 1 112 ? -9.199 8.737 5.505 1.00 85.12 112 THR A O 1
ATOM 950 N N . PHE A 1 113 ? -10.950 7.373 5.169 1.00 81.88 113 PHE A N 1
ATOM 951 C CA . PHE A 1 113 ? -10.163 6.259 4.633 1.00 81.88 113 PHE A CA 1
ATOM 952 C C . PHE A 1 113 ? -9.537 6.593 3.273 1.00 81.88 113 PHE A C 1
ATOM 954 O O . PHE A 1 113 ? -8.444 6.118 2.973 1.00 81.88 113 PHE A O 1
ATOM 961 N N . GLU A 1 114 ? -10.195 7.436 2.476 1.00 79.62 114 GLU A N 1
ATOM 962 C CA . GLU A 1 114 ? -9.673 7.940 1.203 1.00 79.62 114 GLU A CA 1
ATOM 963 C C . GLU A 1 114 ? -8.402 8.765 1.385 1.00 79.62 114 GLU A C 1
ATOM 965 O O . GLU A 1 114 ? -7.416 8.514 0.699 1.00 79.62 114 GLU A O 1
ATOM 970 N N . GLU A 1 115 ? -8.388 9.696 2.341 1.00 82.19 115 GLU A N 1
ATOM 971 C CA . GLU A 1 115 ? -7.204 10.513 2.630 1.00 82.19 115 GLU A CA 1
ATOM 972 C C . GLU A 1 115 ? -6.025 9.641 3.079 1.00 82.19 115 GLU A C 1
ATOM 974 O O . GLU A 1 115 ? -4.898 9.821 2.615 1.00 82.19 115 GLU A O 1
ATOM 979 N N . VAL A 1 116 ? -6.292 8.627 3.910 1.00 83.88 116 VAL A N 1
ATOM 980 C CA . VAL A 1 116 ? -5.278 7.640 4.305 1.00 83.88 116 VAL A CA 1
ATOM 981 C C . VAL A 1 116 ? -4.759 6.866 3.087 1.00 83.88 116 VAL A C 1
ATOM 983 O O . VAL A 1 116 ? -3.550 6.659 2.957 1.00 83.88 116 VAL A O 1
ATOM 986 N N . ALA A 1 117 ? -5.646 6.447 2.180 1.00 78.06 117 ALA A N 1
ATOM 987 C CA . ALA A 1 117 ? -5.263 5.761 0.949 1.00 78.06 117 ALA A CA 1
ATOM 988 C C . ALA A 1 117 ? -4.418 6.658 0.030 1.00 78.06 117 ALA A C 1
ATOM 990 O O . ALA A 1 117 ? -3.446 6.179 -0.548 1.00 78.06 117 ALA A O 1
ATOM 991 N N . ASP A 1 118 ? -4.754 7.943 -0.079 1.00 76.81 118 ASP A N 1
ATOM 992 C CA . ASP A 1 118 ? -4.045 8.915 -0.916 1.00 76.81 118 ASP A CA 1
ATOM 993 C C . ASP A 1 118 ? -2.639 9.239 -0.383 1.00 76.81 118 ASP A C 1
ATOM 995 O O . ASP A 1 118 ? -1.734 9.501 -1.176 1.00 76.81 118 ASP A O 1
ATOM 999 N N . ILE A 1 119 ? -2.425 9.181 0.936 1.00 79.12 119 ILE A N 1
ATOM 1000 C CA . ILE A 1 119 ? -1.086 9.303 1.538 1.00 79.12 119 ILE A CA 1
ATOM 1001 C C . ILE A 1 119 ? -0.239 8.053 1.273 1.00 79.12 119 ILE A C 1
ATOM 1003 O O . ILE A 1 119 ? 0.966 8.162 1.045 1.00 79.12 119 ILE A O 1
ATOM 1007 N N . LEU A 1 120 ? -0.852 6.868 1.337 1.00 74.75 120 LEU A N 1
ATOM 1008 C CA . LEU A 1 120 ? -0.151 5.588 1.199 1.00 74.75 120 LEU A CA 1
ATOM 1009 C C . LEU A 1 120 ? 0.064 5.143 -0.245 1.00 74.75 120 LEU A C 1
ATOM 1011 O O . LEU A 1 120 ? 0.922 4.298 -0.500 1.00 74.75 120 LEU A O 1
ATOM 1015 N N . MET A 1 121 ? -0.735 5.636 -1.186 1.00 67.69 121 MET A N 1
ATOM 1016 C CA . MET A 1 121 ? -0.525 5.334 -2.590 1.00 67.69 121 MET A CA 1
ATOM 1017 C C . MET A 1 121 ? 0.461 6.315 -3.210 1.00 67.69 121 MET A C 1
ATOM 1019 O O . MET A 1 121 ? 0.300 7.527 -3.058 1.00 67.69 121 MET A O 1
ATOM 1023 N N . PRO A 1 122 ? 1.415 5.835 -4.026 1.00 54.66 122 PRO A N 1
ATOM 1024 C CA . PRO A 1 122 ? 2.152 6.729 -4.897 1.00 54.66 122 PRO A CA 1
ATOM 1025 C C . PRO A 1 122 ? 1.137 7.450 -5.785 1.00 54.66 122 PRO A C 1
ATOM 1027 O O . PRO A 1 122 ? 0.395 6.798 -6.531 1.00 54.66 122 PRO A O 1
ATOM 1030 N N . ARG A 1 123 ? 1.090 8.791 -5.707 1.00 48.22 123 ARG A N 1
ATOM 1031 C CA . ARG A 1 123 ? 0.246 9.586 -6.608 1.00 48.22 123 ARG A CA 1
ATOM 1032 C C . ARG A 1 123 ? 0.510 9.100 -8.032 1.00 48.22 123 ARG A C 1
ATOM 1034 O O . ARG A 1 123 ? 1.686 8.986 -8.406 1.00 48.22 123 ARG A O 1
ATOM 1041 N N . PRO A 1 124 ? -0.526 8.795 -8.832 1.00 44.12 124 PRO A N 1
ATOM 1042 C CA . PRO A 1 124 ? -0.311 8.486 -10.233 1.00 44.12 124 PRO A CA 1
ATOM 1043 C C . PRO A 1 124 ? 0.414 9.683 -10.843 1.00 44.12 124 PRO A C 1
ATOM 1045 O O . PRO A 1 124 ? -0.164 10.763 -10.945 1.00 44.12 124 PRO A O 1
ATOM 1048 N N . GLN A 1 125 ? 1.698 9.506 -11.179 1.00 46.78 125 GLN A N 1
ATOM 1049 C CA . GLN A 1 125 ? 2.490 10.590 -11.742 1.00 46.78 125 GLN A CA 1
ATOM 1050 C C . GLN A 1 125 ? 1.785 11.035 -13.010 1.00 46.78 125 GLN A C 1
ATOM 1052 O O . GLN A 1 125 ? 1.668 10.270 -13.977 1.00 46.78 125 GLN A O 1
ATOM 1057 N N . THR A 1 126 ? 1.307 12.272 -13.000 1.00 50.84 126 THR A N 1
ATOM 1058 C CA . THR A 1 126 ? 0.751 12.863 -14.211 1.00 50.84 126 THR A CA 1
ATOM 1059 C C . THR A 1 126 ? 1.833 12.849 -15.289 1.00 50.84 126 THR A C 1
ATOM 1061 O O . THR A 1 126 ? 3.032 12.881 -14.993 1.00 50.84 126 THR A O 1
ATOM 1064 N N . ALA A 1 127 ? 1.440 12.783 -16.564 1.00 49.00 127 ALA A N 1
ATOM 1065 C CA . ALA A 1 127 ? 2.404 12.796 -17.666 1.00 49.00 127 ALA A CA 1
ATOM 1066 C C . ALA A 1 127 ? 3.409 13.960 -17.523 1.00 49.00 127 ALA A C 1
ATOM 1068 O O . ALA A 1 127 ? 4.598 13.775 -17.764 1.00 49.00 127 ALA A O 1
ATOM 1069 N N . GLY A 1 128 ? 2.960 15.110 -17.005 1.00 55.66 128 GLY A N 1
ATOM 1070 C CA . GLY A 1 128 ? 3.811 16.256 -16.682 1.00 55.66 128 GLY A CA 1
ATOM 1071 C C . GLY A 1 128 ? 4.853 16.002 -15.585 1.00 55.66 128 GLY A C 1
ATOM 1072 O O . GLY A 1 128 ? 6.000 16.417 -15.735 1.00 55.66 128 GLY A O 1
ATOM 1073 N N . GLU A 1 129 ? 4.515 15.291 -14.508 1.00 57.50 129 GLU A N 1
ATOM 1074 C CA . GLU A 1 129 ? 5.475 14.923 -13.453 1.00 57.50 129 GLU A CA 1
ATOM 1075 C C . GLU A 1 129 ? 6.495 13.891 -13.944 1.00 57.50 129 GLU A C 1
ATOM 1077 O O . GLU A 1 129 ? 7.685 14.006 -13.641 1.00 57.50 129 GLU A O 1
ATOM 1082 N N . ARG A 1 130 ? 6.061 12.936 -14.779 1.00 54.12 130 ARG A N 1
ATOM 1083 C CA . ARG A 1 130 ? 6.964 11.981 -15.449 1.00 54.12 130 ARG A CA 1
ATOM 1084 C C . ARG A 1 130 ? 7.962 12.704 -16.350 1.00 54.12 130 ARG A C 1
ATOM 1086 O O . ARG A 1 130 ? 9.147 12.379 -16.335 1.00 54.12 130 ARG A O 1
ATOM 1093 N N . ILE A 1 131 ? 7.487 13.701 -17.097 1.00 59.03 131 ILE A N 1
ATOM 1094 C CA . ILE A 1 131 ? 8.314 14.551 -17.956 1.00 59.03 131 ILE A CA 1
ATOM 1095 C C . ILE A 1 131 ? 9.299 15.364 -17.105 1.00 59.03 131 ILE A C 1
ATOM 1097 O O . ILE A 1 131 ? 10.500 15.315 -17.362 1.00 59.03 131 ILE A O 1
ATOM 1101 N N . LYS A 1 132 ? 8.846 16.027 -16.033 1.00 59.44 132 LYS A N 1
ATOM 1102 C CA . LYS A 1 132 ? 9.733 16.778 -15.122 1.00 59.44 132 LYS A CA 1
ATOM 1103 C C . LYS A 1 132 ? 10.816 15.898 -14.497 1.00 59.44 132 LYS A C 1
ATOM 1105 O O . LYS A 1 132 ? 11.974 16.304 -14.472 1.00 59.44 132 LYS A O 1
ATOM 1110 N N . LYS A 1 133 ? 10.477 14.685 -14.049 1.00 59.88 133 LYS A N 1
ATOM 1111 C CA . LYS A 1 133 ? 11.449 13.722 -13.503 1.00 59.88 133 LYS A CA 1
ATOM 1112 C C . LYS A 1 133 ? 12.449 13.240 -14.560 1.00 59.88 133 LYS A C 1
ATOM 1114 O O . LYS A 1 133 ? 13.607 12.984 -14.240 1.00 59.88 133 LYS A O 1
ATOM 1119 N N . TRP A 1 134 ? 12.024 13.135 -15.819 1.00 57.22 134 TRP A N 1
ATOM 1120 C CA . TRP A 1 134 ? 12.912 12.792 -16.929 1.00 57.22 134 TRP A CA 1
ATOM 1121 C C . TRP A 1 134 ? 13.909 13.916 -17.244 1.00 57.22 134 TRP A C 1
ATOM 1123 O O . T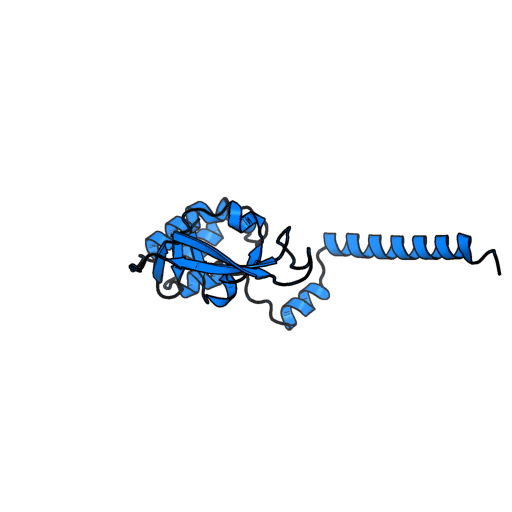RP A 1 134 ? 15.083 13.624 -17.477 1.00 57.22 134 TRP A O 1
ATOM 1133 N N . PHE A 1 135 ? 13.461 15.177 -17.183 1.00 59.19 135 PHE A N 1
ATOM 1134 C CA . PHE A 1 135 ? 14.296 16.368 -17.387 1.00 59.19 135 PHE A CA 1
ATOM 1135 C C . PHE A 1 135 ? 15.179 16.729 -16.179 1.00 59.19 135 PHE A C 1
ATOM 1137 O O . PHE A 1 135 ? 16.253 17.296 -16.368 1.00 59.19 135 PHE A O 1
ATOM 1144 N N . HIS A 1 136 ? 14.789 16.351 -14.959 1.00 57.25 136 HIS A N 1
ATOM 1145 C CA . HIS A 1 136 ? 15.581 16.530 -13.735 1.00 57.25 136 HIS A CA 1
ATOM 1146 C C . HIS A 1 136 ? 15.949 15.177 -13.098 1.00 57.25 136 HIS A C 1
ATOM 1148 O O . HIS A 1 136 ? 15.417 14.818 -12.043 1.00 57.25 136 HIS A O 1
ATOM 1154 N N . PRO A 1 137 ? 16.854 14.397 -13.719 1.00 58.28 137 PRO A N 1
ATOM 1155 C CA . PRO A 1 137 ? 17.308 13.136 -13.151 1.00 58.28 137 PRO A CA 1
ATOM 1156 C C . PRO A 1 137 ? 18.071 13.370 -11.842 1.00 58.28 137 PRO A C 1
ATOM 1158 O O . PRO A 1 137 ? 18.804 14.348 -11.679 1.00 58.28 137 PRO A O 1
ATOM 1161 N N . THR A 1 138 ? 17.951 12.431 -10.903 1.00 65.81 138 THR A N 1
ATOM 1162 C CA . THR A 1 138 ? 18.741 12.469 -9.666 1.00 65.81 138 THR A CA 1
ATOM 1163 C C . THR A 1 138 ? 20.238 12.352 -9.976 1.00 65.81 138 THR A C 1
ATOM 1165 O O . THR A 1 138 ? 20.647 11.722 -10.953 1.00 65.81 138 THR A O 1
ATOM 1168 N N . ARG A 1 139 ? 21.102 12.918 -9.119 1.00 61.97 139 ARG A N 1
ATOM 1169 C CA . ARG A 1 139 ? 22.565 12.956 -9.340 1.00 61.97 139 ARG A CA 1
ATOM 1170 C C . ARG A 1 139 ? 23.189 11.569 -9.570 1.00 61.97 139 ARG A C 1
ATOM 1172 O O . ARG A 1 139 ? 24.197 11.463 -10.262 1.00 61.97 139 ARG A O 1
ATOM 1179 N N . LYS A 1 140 ? 22.598 10.508 -9.004 1.00 64.25 140 LYS A N 1
ATOM 1180 C CA . LYS A 1 140 ? 23.007 9.109 -9.226 1.00 64.25 140 LYS A CA 1
ATOM 1181 C C . LYS A 1 140 ? 22.607 8.605 -10.615 1.00 64.25 140 LYS A C 1
ATOM 1183 O O . LYS A 1 140 ? 23.449 8.038 -11.305 1.00 64.25 140 LYS A O 1
ATOM 1188 N N . GLU A 1 141 ? 21.369 8.852 -11.043 1.00 66.12 141 GLU A N 1
ATOM 1189 C CA . GLU A 1 141 ? 20.912 8.493 -12.391 1.00 66.12 141 GLU A CA 1
ATOM 1190 C C . GLU A 1 141 ? 21.685 9.242 -13.473 1.00 66.12 141 GLU A C 1
ATOM 1192 O O . GLU A 1 141 ? 22.065 8.644 -14.474 1.00 66.12 141 GLU A O 1
ATOM 1197 N N . LEU A 1 142 ? 21.976 10.527 -13.258 1.00 71.56 142 LEU A N 1
ATOM 1198 C CA . LEU A 1 142 ? 22.763 11.320 -14.197 1.00 71.56 142 LEU A CA 1
ATOM 1199 C C . LEU A 1 142 ? 24.175 10.737 -14.375 1.00 71.56 142 LEU A C 1
ATOM 1201 O O . LEU A 1 142 ? 24.623 10.555 -15.503 1.00 71.56 142 LEU A O 1
ATOM 1205 N N . LYS A 1 143 ? 24.849 10.369 -13.275 1.00 71.44 143 LYS A N 1
ATOM 1206 C CA . LYS A 1 143 ? 26.166 9.709 -13.323 1.00 71.44 143 LYS A CA 1
ATOM 1207 C C . LYS A 1 143 ? 26.120 8.372 -14.063 1.00 71.44 143 LYS A C 1
ATOM 1209 O O . LYS A 1 143 ? 27.015 8.093 -14.854 1.00 71.44 143 LYS A O 1
ATOM 1214 N N . PHE A 1 144 ? 25.078 7.572 -13.839 1.00 71.69 144 PHE A N 1
ATOM 1215 C CA . PHE A 1 144 ? 24.898 6.297 -14.533 1.00 71.69 144 PHE A CA 1
ATOM 1216 C C . PHE A 1 144 ? 24.651 6.492 -16.036 1.00 71.69 144 PHE A C 1
ATOM 1218 O O . PHE A 1 144 ? 25.284 5.826 -16.849 1.00 71.69 144 PHE A O 1
ATOM 1225 N N . ARG A 1 145 ? 23.790 7.449 -16.415 1.00 77.38 145 ARG A N 1
ATOM 1226 C CA . ARG A 1 145 ? 23.510 7.780 -17.822 1.00 77.38 145 ARG A CA 1
ATOM 1227 C C . ARG A 1 145 ? 24.761 8.275 -18.548 1.00 77.38 145 ARG A C 1
ATOM 1229 O O . ARG A 1 145 ? 25.038 7.806 -19.645 1.00 77.38 145 ARG A O 1
ATOM 1236 N N . ILE A 1 146 ? 25.538 9.163 -17.924 1.00 80.69 146 ILE A N 1
ATOM 1237 C CA . ILE A 1 146 ? 26.814 9.638 -18.483 1.00 80.69 146 ILE A CA 1
ATOM 1238 C C . ILE A 1 146 ? 27.788 8.466 -18.651 1.00 80.69 146 ILE A C 1
ATOM 1240 O O . ILE A 1 146 ? 28.357 8.300 -19.726 1.00 80.69 146 ILE A O 1
ATOM 1244 N N . GLY A 1 147 ? 27.935 7.619 -17.628 1.00 80.00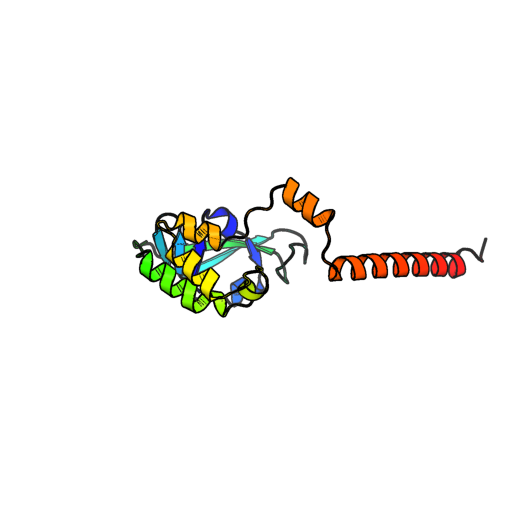 147 GLY A N 1
ATOM 1245 C CA . GLY A 1 147 ? 28.801 6.441 -17.700 1.00 80.00 147 GLY A CA 1
ATOM 1246 C C . GLY A 1 147 ? 28.398 5.471 -18.813 1.00 80.00 147 GLY A C 1
ATOM 1247 O O . GLY A 1 147 ? 29.257 4.982 -19.541 1.00 80.00 147 GLY A O 1
ATOM 1248 N N . PHE A 1 148 ? 27.097 5.248 -19.000 1.00 81.31 148 PHE A N 1
ATOM 1249 C CA . PHE A 1 148 ? 26.573 4.382 -20.055 1.00 81.31 148 PHE A CA 1
ATOM 1250 C C . PHE A 1 148 ? 26.814 4.948 -21.462 1.00 81.31 148 PHE A C 1
ATOM 1252 O O . PHE A 1 148 ? 27.189 4.202 -22.362 1.00 81.31 148 PHE A O 1
ATOM 1259 N N . ILE A 1 149 ? 26.661 6.264 -21.651 1.00 85.88 149 ILE A N 1
ATOM 1260 C CA . ILE A 1 149 ? 26.963 6.926 -22.931 1.00 85.88 149 ILE A CA 1
ATOM 1261 C C . ILE A 1 149 ? 28.457 6.821 -23.252 1.00 85.88 149 ILE A C 1
ATOM 1263 O O . ILE A 1 149 ? 28.815 6.458 -24.369 1.00 85.88 149 ILE A O 1
ATOM 1267 N N . VAL A 1 150 ? 29.333 7.082 -22.276 1.00 87.62 150 VAL A N 1
ATOM 1268 C CA . VAL A 1 150 ? 30.788 6.938 -22.459 1.00 87.62 150 VAL A CA 1
ATOM 1269 C C . VAL A 1 150 ? 31.149 5.494 -22.811 1.00 87.62 150 VAL A C 1
ATOM 1271 O O . VAL A 1 150 ? 31.920 5.264 -23.740 1.00 87.62 150 VAL A O 1
ATOM 1274 N N . PHE A 1 151 ? 30.550 4.520 -22.123 1.00 87.19 151 PHE A N 1
ATOM 1275 C CA . PHE A 1 151 ? 30.743 3.104 -22.423 1.00 87.19 151 PHE A CA 1
ATOM 1276 C C . PHE A 1 151 ? 30.301 2.746 -23.849 1.00 87.19 151 PHE A C 1
ATOM 1278 O O . PHE A 1 151 ? 31.036 2.063 -24.554 1.00 87.19 151 PHE A O 1
ATOM 1285 N N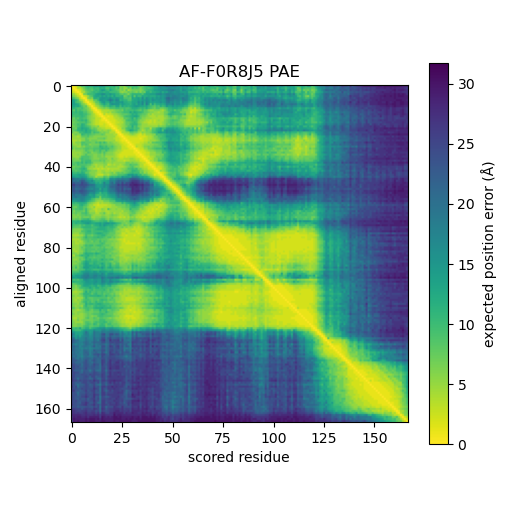 . LEU A 1 152 ? 29.147 3.245 -24.304 1.00 86.38 152 LEU A N 1
ATOM 1286 C CA . LEU A 1 152 ? 28.663 3.035 -25.672 1.00 86.38 152 LEU A CA 1
ATOM 1287 C C . LEU A 1 152 ? 29.598 3.634 -26.725 1.00 86.38 152 LEU A C 1
ATOM 1289 O O . LEU A 1 152 ? 29.865 2.984 -27.731 1.00 86.38 152 LEU A O 1
ATOM 1293 N N . ILE A 1 153 ? 30.114 4.844 -26.498 1.00 89.31 153 ILE A N 1
ATOM 1294 C CA . ILE A 1 153 ? 31.069 5.483 -27.414 1.00 89.31 153 ILE A CA 1
ATOM 1295 C C . ILE A 1 153 ? 32.352 4.650 -27.507 1.00 89.31 153 ILE A C 1
ATOM 1297 O O . ILE A 1 153 ? 32.822 4.374 -28.608 1.00 89.31 153 ILE A O 1
ATOM 1301 N N . LEU A 1 154 ? 32.890 4.198 -26.371 1.00 87.94 154 LEU A N 1
ATOM 1302 C CA . LEU A 1 154 ? 34.076 3.338 -26.341 1.00 87.94 154 LEU A CA 1
ATOM 1303 C C . LEU A 1 154 ? 33.827 1.983 -27.012 1.00 87.94 154 LEU A C 1
ATOM 1305 O O . LEU A 1 154 ? 34.677 1.508 -27.758 1.00 87.94 154 LEU A O 1
ATOM 1309 N N . TYR A 1 155 ? 32.658 1.384 -26.787 1.00 86.81 155 TYR A N 1
ATOM 1310 C CA . TYR A 1 155 ? 32.258 0.134 -27.428 1.00 86.81 155 TYR A CA 1
ATOM 1311 C C . TYR A 1 155 ? 32.159 0.287 -28.950 1.00 86.81 155 TYR A C 1
ATOM 1313 O O . TYR A 1 155 ? 32.708 -0.529 -29.682 1.00 86.81 155 TYR A O 1
ATOM 1321 N N . LEU A 1 156 ? 31.527 1.358 -29.439 1.00 85.94 156 LEU A N 1
ATOM 1322 C CA . LEU A 1 156 ? 31.422 1.634 -30.873 1.00 85.94 156 LEU A CA 1
ATOM 1323 C C . LEU A 1 156 ? 32.786 1.927 -31.508 1.00 85.94 156 LEU A C 1
ATOM 1325 O O . LEU A 1 156 ? 33.045 1.450 -32.608 1.00 85.94 156 LEU A O 1
ATOM 1329 N N . LEU A 1 157 ? 33.672 2.649 -30.815 1.00 85.81 157 LEU A N 1
ATOM 1330 C CA . LEU A 1 157 ? 35.051 2.861 -31.264 1.00 85.81 157 LEU A CA 1
ATOM 1331 C C . LEU A 1 157 ? 35.834 1.547 -31.333 1.00 85.81 157 LEU A C 1
ATOM 1333 O O . LEU A 1 157 ? 36.548 1.326 -32.305 1.00 85.81 157 LEU A O 1
ATOM 1337 N N . ALA A 1 158 ? 35.670 0.660 -30.349 1.00 82.75 158 ALA A N 1
ATOM 1338 C CA . ALA A 1 158 ? 36.281 -0.665 -30.364 1.00 82.75 158 ALA A CA 1
ATOM 1339 C C . ALA A 1 158 ? 35.729 -1.528 -31.509 1.00 82.75 158 ALA A C 1
ATOM 1341 O O . ALA A 1 158 ? 36.506 -2.146 -32.230 1.00 82.75 158 ALA A O 1
ATOM 1342 N N . CYS A 1 159 ? 34.412 -1.525 -31.738 1.00 83.38 159 CYS A N 1
ATOM 1343 C CA . CYS A 1 159 ? 33.806 -2.202 -32.884 1.00 83.38 159 CYS A CA 1
ATOM 1344 C C . CYS A 1 159 ? 34.315 -1.637 -34.213 1.00 83.38 159 CYS A C 1
ATOM 1346 O O . CYS A 1 159 ? 34.626 -2.410 -35.109 1.00 83.38 159 CYS A O 1
ATOM 1348 N N . TYR A 1 160 ? 34.447 -0.315 -34.338 1.00 81.06 160 TYR A N 1
ATOM 1349 C CA . TYR A 1 160 ? 35.016 0.321 -35.526 1.00 81.06 160 TYR A CA 1
ATOM 1350 C C . TYR A 1 160 ? 36.489 -0.054 -35.729 1.00 81.06 160 TYR A C 1
ATOM 1352 O O . TYR A 1 160 ? 36.913 -0.286 -36.850 1.00 81.06 160 TYR A O 1
ATOM 1360 N N . TRP A 1 161 ? 37.272 -0.178 -34.659 1.00 75.00 161 TRP A N 1
ATOM 1361 C CA . TRP A 1 161 ? 38.661 -0.634 -34.749 1.00 75.00 161 TRP A CA 1
ATOM 1362 C C . TRP A 1 161 ? 38.789 -2.114 -35.126 1.00 75.00 161 TRP A C 1
ATOM 1364 O O . TRP A 1 161 ? 39.699 -2.482 -35.857 1.00 75.00 161 TRP A O 1
ATOM 1374 N N . ILE A 1 162 ? 37.887 -2.960 -34.627 1.00 75.31 162 ILE A N 1
ATOM 1375 C CA . ILE A 1 162 ? 37.914 -4.409 -34.865 1.00 75.31 162 ILE A CA 1
ATOM 1376 C C . ILE A 1 162 ? 37.349 -4.761 -36.248 1.00 75.31 162 ILE A C 1
ATOM 1378 O O . ILE A 1 162 ? 37.894 -5.630 -36.913 1.00 75.31 162 ILE A O 1
ATOM 1382 N N . PHE A 1 163 ? 36.280 -4.091 -36.689 1.00 68.88 163 PHE A N 1
ATOM 1383 C CA . PHE A 1 163 ? 35.572 -4.403 -37.940 1.00 68.88 163 PHE A CA 1
ATOM 1384 C C . PHE A 1 163 ? 35.802 -3.389 -39.070 1.00 68.88 163 PHE A C 1
ATOM 1386 O O . PHE A 1 163 ? 35.509 -3.687 -40.221 1.00 68.88 163 PHE A O 1
ATOM 1393 N N . GLY A 1 164 ? 36.298 -2.186 -38.777 1.00 58.72 164 GLY A N 1
ATOM 1394 C CA . GLY A 1 164 ? 36.557 -1.129 -39.767 1.00 58.72 164 GLY A CA 1
ATOM 1395 C C . GLY A 1 164 ? 37.989 -1.102 -40.309 1.00 58.72 164 GLY A C 1
ATOM 1396 O O . GLY A 1 164 ? 38.313 -0.222 -41.095 1.00 58.72 164 GLY A O 1
ATOM 1397 N N . LEU A 1 165 ? 38.846 -2.040 -39.892 1.00 53.50 165 LEU A N 1
ATOM 1398 C CA . LEU A 1 165 ? 40.208 -2.227 -40.418 1.00 53.50 165 LEU A CA 1
ATOM 1399 C C . LEU A 1 165 ? 40.284 -3.300 -41.526 1.00 53.50 165 LEU A C 1
ATOM 1401 O O . LEU A 1 165 ? 41.355 -3.513 -42.083 1.00 53.50 165 LEU A O 1
ATOM 1405 N N . GLU A 1 166 ? 39.162 -3.951 -41.853 1.00 54.44 166 GLU A N 1
ATOM 1406 C CA . GLU A 1 166 ? 39.041 -4.946 -42.935 1.00 54.44 166 GLU A CA 1
ATOM 1407 C C . GLU A 1 166 ? 38.377 -4.396 -44.220 1.00 54.44 166 GLU A C 1
ATOM 1409 O O . GLU A 1 166 ? 38.089 -5.179 -45.126 1.00 54.44 166 GLU A O 1
ATOM 1414 N N . SER A 1 167 ? 38.144 -3.077 -44.336 1.00 51.31 167 SER A N 1
ATOM 1415 C CA . SER A 1 167 ? 37.685 -2.438 -45.589 1.00 51.31 167 SER A CA 1
ATOM 1416 C C . SER A 1 167 ? 38.803 -1.729 -46.339 1.00 51.31 167 SER A C 1
ATOM 1418 O O . SER A 1 167 ? 39.451 -0.875 -45.689 1.00 51.31 167 SER A O 1
#

Mean predicted aligned error: 14.79 Å

Solvent-accessible surface area (backbone atoms only — not comparable to full-atom values): 9801 Å² total; per-residue (Å²): 91,82,47,66,43,80,56,74,78,77,68,30,59,49,35,65,62,58,59,72,72,60,67,70,34,40,36,32,40,39,87,29,41,31,34,46,40,76,45,71,46,82,74,45,83,41,84,68,80,65,80,53,98,90,55,89,48,50,39,27,29,43,48,76,40,59,52,94,73,68,40,86,48,61,66,68,61,50,41,52,55,44,59,67,47,45,73,75,37,73,62,43,77,70,68,74,65,92,45,72,65,59,52,40,51,57,45,66,68,41,89,47,45,48,53,44,23,59,72,72,40,80,72,81,71,46,72,65,54,52,48,51,48,67,77,56,57,53,75,67,56,46,52,49,54,53,51,51,51,53,50,51,53,53,48,51,52,50,48,44,61,71,65,57,71,81,114

Radius of gyration: 21.99 Å; Cα contacts (8 Å, |Δi|>4): 187; chains: 1; bounding box: 59×34×60 Å